Protein AF-A0A2T6E1W6-F1 (afdb_monomer_lite)

Secondary structure (DSSP, 8-state):
----------------------------------HHHHHHHHHHHHHTT--SSSEEEEEEETTEEEEEEEEEEEEEETTEEEEEEGGGEEEEEEGGGEEEEESSS--PPP------

Foldseek 3Di:
DDDDDDDDDDPDDDPDDPPPPPPDPDPPPPPPQPPLQVLLVVVQVVLVVADAPPKKWWFDDPNDIDIATQFDHWHGDSSWIFTAHPPRDTDTHGSVGTPDIHNDDPDDDPPDPPDD

Sequence (116 aa):
MKYAFLSALLLVLPAGLFAQTTSAPAGAVVTIESEAVELARGYAAAFSSLRQPPLTLAFQKAGSVFVLEDVKGLHASGGILVVEVGRGMMYLVSARDVLYITDGKALQPAKEPSAK

Structure (mmCIF, N/CA/C/O backbone):
data_AF-A0A2T6E1W6-F1
#
_entry.id   AF-A0A2T6E1W6-F1
#
loop_
_atom_site.group_PDB
_atom_site.id
_atom_site.type_symbol
_atom_site.label_atom_id
_atom_site.label_alt_id
_atom_site.label_comp_id
_atom_site.label_asym_id
_atom_site.label_entity_id
_atom_site.label_seq_id
_atom_site.pdbx_PDB_ins_code
_atom_site.Cartn_x
_atom_site.Cartn_y
_atom_site.Cartn_z
_atom_site.occupancy
_atom_site.B_iso_or_equiv
_atom_site.auth_seq_id
_atom_site.auth_comp_id
_atom_site.auth_asym_id
_atom_site.auth_atom_id
_atom_site.pdbx_PDB_model_num
ATOM 1 N N . MET A 1 1 ? 61.182 -57.994 -59.897 1.00 39.69 1 MET A N 1
ATOM 2 C CA . MET A 1 1 ? 61.904 -56.831 -60.467 1.00 39.69 1 MET A CA 1
ATOM 3 C C . MET A 1 1 ? 61.402 -55.600 -59.717 1.00 39.69 1 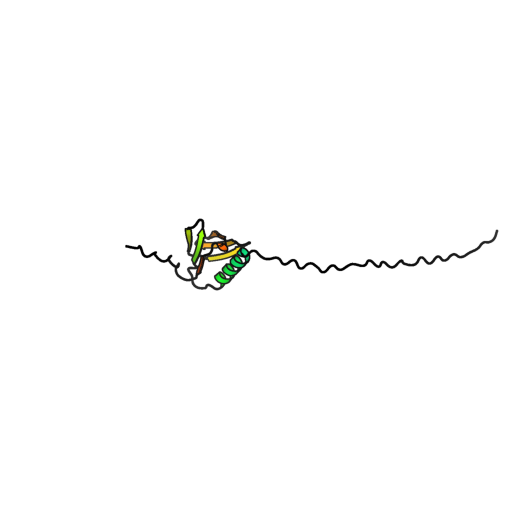MET A C 1
ATOM 5 O O . MET A 1 1 ? 60.207 -55.376 -59.739 1.00 39.69 1 MET A O 1
ATOM 9 N N . LYS A 1 2 ? 62.139 -55.079 -58.730 1.00 45.28 2 LYS A N 1
ATOM 10 C CA . LYS A 1 2 ? 63.249 -54.106 -58.831 1.00 45.28 2 LYS A CA 1
ATOM 11 C C . LYS A 1 2 ? 62.787 -52.676 -59.202 1.00 45.28 2 LYS A C 1
ATOM 13 O O . LYS A 1 2 ? 62.576 -52.395 -60.369 1.00 45.28 2 LYS A O 1
ATOM 18 N N . TYR A 1 3 ? 62.770 -51.842 -58.150 1.00 50.19 3 TYR A N 1
ATOM 19 C CA . TYR A 1 3 ? 62.996 -50.386 -58.048 1.00 50.19 3 TYR A CA 1
ATOM 20 C C . TYR A 1 3 ? 61.970 -49.383 -58.593 1.00 50.19 3 TYR A C 1
ATOM 22 O O . TYR A 1 3 ? 61.722 -49.333 -59.788 1.00 50.19 3 TYR A O 1
ATOM 30 N N . ALA A 1 4 ? 61.537 -48.478 -57.707 1.00 47.94 4 ALA A N 1
ATOM 31 C CA . ALA A 1 4 ? 61.684 -47.014 -57.816 1.00 47.94 4 ALA A CA 1
ATOM 32 C C . ALA A 1 4 ? 61.010 -46.385 -56.572 1.00 47.94 4 ALA A C 1
ATOM 34 O O . ALA A 1 4 ? 59.905 -46.783 -56.231 1.00 47.94 4 ALA A O 1
ATOM 35 N N . PHE A 1 5 ? 61.724 -45.630 -55.721 1.00 42.41 5 PHE A N 1
ATOM 36 C CA . PHE A 1 5 ? 61.833 -44.154 -55.791 1.00 42.41 5 PHE A CA 1
ATOM 37 C C . PHE A 1 5 ? 60.447 -43.485 -55.644 1.00 42.41 5 PHE A C 1
ATOM 39 O O . PHE A 1 5 ? 59.527 -43.839 -56.357 1.00 42.41 5 PHE A O 1
ATOM 46 N N . LEU A 1 6 ? 60.177 -42.489 -54.809 1.00 44.69 6 LEU A N 1
ATOM 47 C CA . LEU A 1 6 ? 60.993 -41.499 -54.124 1.00 44.69 6 LEU A CA 1
ATOM 48 C C . LEU A 1 6 ? 60.019 -40.710 -53.222 1.00 44.69 6 LEU A C 1
ATOM 50 O O . LEU A 1 6 ? 58.844 -40.559 -53.550 1.00 44.69 6 LEU A O 1
ATOM 54 N N . SER A 1 7 ? 60.530 -40.200 -52.112 1.00 50.72 7 SER A N 1
ATOM 55 C CA . SER A 1 7 ? 59.956 -39.196 -51.217 1.00 50.72 7 SER A CA 1
ATOM 56 C C . SER A 1 7 ? 59.035 -38.141 -51.853 1.00 50.72 7 SER A C 1
ATOM 58 O O . SER A 1 7 ? 59.415 -37.487 -52.819 1.00 50.72 7 SER A O 1
ATOM 60 N N . ALA A 1 8 ? 57.921 -37.842 -51.180 1.00 52.19 8 ALA A N 1
ATOM 61 C CA . ALA A 1 8 ? 57.355 -36.492 -51.127 1.00 52.19 8 ALA A CA 1
ATOM 62 C C . ALA A 1 8 ? 56.606 -36.302 -49.797 1.00 52.19 8 ALA A C 1
ATOM 64 O O . ALA A 1 8 ? 55.408 -36.538 -49.673 1.00 52.19 8 ALA A O 1
ATOM 65 N N . LEU A 1 9 ? 57.370 -35.904 -48.780 1.00 55.72 9 LEU A N 1
ATOM 66 C CA . LEU A 1 9 ? 56.878 -35.306 -47.545 1.00 55.72 9 LEU A CA 1
ATOM 67 C C . LEU A 1 9 ? 56.208 -33.971 -47.904 1.00 55.72 9 LEU A C 1
ATOM 69 O O . LEU A 1 9 ? 56.905 -33.007 -48.214 1.00 55.72 9 LEU A O 1
ATOM 73 N N . LEU A 1 10 ? 54.877 -33.910 -47.879 1.00 45.56 10 LEU A N 1
ATOM 74 C CA . LEU A 1 10 ? 54.138 -32.656 -48.026 1.00 45.56 10 LEU A CA 1
ATOM 75 C C . LEU A 1 10 ? 53.594 -32.246 -46.654 1.00 45.56 10 LEU A C 1
ATOM 77 O O . LEU A 1 10 ? 52.564 -32.725 -46.185 1.00 45.56 10 LEU A O 1
ATOM 81 N N . LEU A 1 11 ? 54.368 -31.382 -45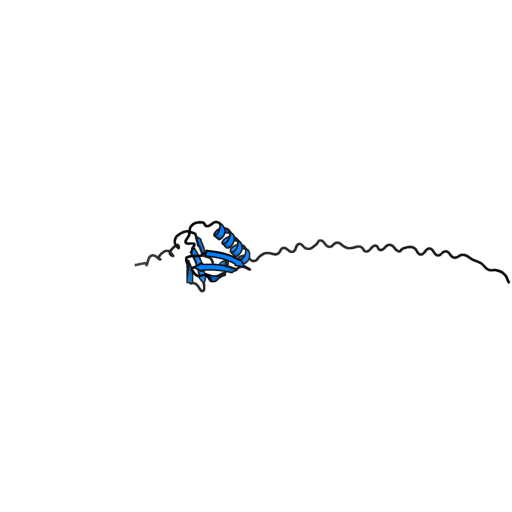.999 1.00 50.19 11 LEU A N 1
ATOM 82 C CA . LEU A 1 11 ? 53.992 -30.603 -44.824 1.00 50.19 11 LEU A CA 1
ATOM 83 C C . LEU A 1 11 ? 52.803 -29.704 -45.192 1.00 50.19 11 LEU A C 1
ATOM 85 O O . LEU A 1 11 ? 52.974 -28.658 -45.816 1.00 50.19 11 LEU A O 1
ATOM 89 N N . VAL A 1 12 ? 51.592 -30.113 -44.821 1.00 56.28 12 VAL A N 1
ATOM 90 C CA . VAL A 1 12 ? 50.418 -29.238 -44.872 1.00 56.28 12 VAL A CA 1
ATOM 91 C C . VAL A 1 12 ? 50.450 -28.366 -43.619 1.00 56.28 12 VAL A C 1
ATOM 93 O O . VAL A 1 12 ? 50.269 -28.852 -42.503 1.00 56.28 12 VAL A O 1
ATOM 96 N N . LEU A 1 13 ? 50.751 -27.079 -43.810 1.00 56.34 13 LEU A N 1
ATOM 97 C CA . LEU A 1 13 ? 50.713 -26.060 -42.765 1.00 56.34 13 LEU A CA 1
ATOM 98 C C . LEU A 1 13 ? 49.309 -25.984 -42.130 1.00 56.34 13 LEU A C 1
ATOM 100 O O . LEU A 1 13 ? 48.321 -25.960 -42.869 1.00 56.34 13 LEU A O 1
ATOM 104 N N . PRO A 1 14 ? 49.186 -25.839 -40.797 1.00 53.16 14 PRO A N 1
ATOM 105 C CA . PRO A 1 14 ? 47.940 -25.399 -40.193 1.00 53.16 14 PRO A CA 1
ATOM 106 C C . PRO A 1 14 ? 47.760 -23.916 -40.532 1.00 53.16 14 PRO A C 1
ATOM 108 O O . PRO A 1 14 ? 48.449 -23.052 -39.989 1.00 53.16 14 PRO A O 1
ATOM 111 N N . ALA A 1 15 ? 46.857 -23.611 -41.463 1.00 57.75 15 ALA A N 1
ATOM 112 C CA . ALA A 1 15 ? 46.394 -22.247 -41.669 1.00 57.75 15 ALA A CA 1
ATOM 113 C C . ALA A 1 15 ? 45.737 -21.777 -40.364 1.00 57.75 15 ALA A C 1
ATOM 115 O O . ALA A 1 15 ? 44.654 -22.234 -39.997 1.00 57.75 15 ALA A O 1
ATOM 116 N N . GLY A 1 16 ? 46.446 -20.923 -39.627 1.00 54.41 16 GLY A N 1
ATOM 117 C CA . GLY A 1 16 ? 45.960 -20.325 -38.395 1.00 54.41 16 GLY A CA 1
ATOM 118 C C . GLY A 1 16 ? 44.655 -19.580 -38.650 1.00 54.41 16 GLY A C 1
ATOM 119 O O . GLY A 1 16 ? 44.618 -18.610 -39.406 1.00 54.41 16 GLY A O 1
ATOM 120 N N . LEU A 1 17 ? 43.589 -20.049 -38.002 1.00 57.38 17 LEU A N 1
ATOM 121 C CA . LEU A 1 17 ? 42.357 -19.303 -37.800 1.00 57.38 17 LEU A CA 1
ATOM 122 C C . LEU A 1 17 ? 42.693 -18.001 -37.060 1.00 57.38 17 LEU A C 1
ATOM 124 O O . LEU A 1 17 ? 42.827 -17.992 -35.839 1.00 57.38 17 LEU A O 1
ATOM 128 N N . PHE A 1 18 ? 42.765 -16.889 -37.780 1.00 57.91 18 PHE A N 1
ATOM 129 C CA . PHE A 1 18 ? 42.549 -15.574 -37.187 1.00 57.91 18 PHE A CA 1
ATOM 130 C C . PHE A 1 18 ? 41.100 -15.173 -37.444 1.00 57.91 18 PHE A C 1
ATOM 13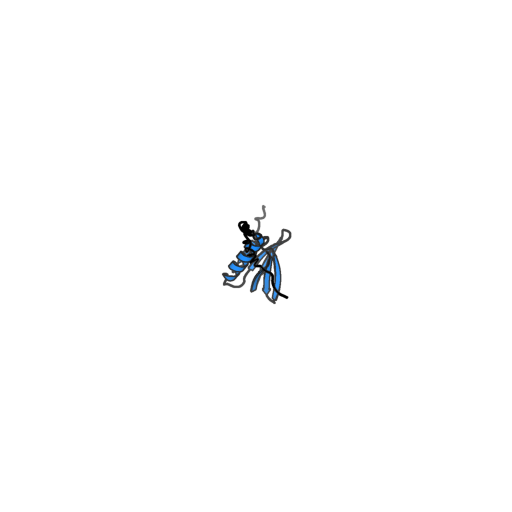2 O O . PHE A 1 18 ? 40.800 -14.328 -38.284 1.00 57.91 18 PHE A O 1
ATOM 139 N N . ALA A 1 19 ? 40.181 -15.817 -36.722 1.00 51.94 19 ALA A N 1
ATOM 140 C CA . ALA A 1 19 ? 38.848 -15.268 -36.539 1.00 51.94 19 ALA A CA 1
ATOM 141 C C . ALA A 1 19 ? 39.003 -14.012 -35.672 1.00 51.94 19 ALA A C 1
ATOM 143 O O . ALA A 1 19 ? 39.154 -14.094 -34.455 1.00 51.94 19 ALA A O 1
ATOM 144 N N . GLN A 1 20 ? 39.052 -12.844 -36.313 1.00 55.91 20 GLN A N 1
ATOM 145 C CA . GLN A 1 20 ? 38.962 -11.563 -35.626 1.00 55.91 20 GLN A CA 1
ATOM 146 C C . GLN A 1 20 ? 37.543 -11.430 -35.076 1.00 55.91 20 GLN A C 1
ATOM 148 O O . GLN A 1 20 ? 36.636 -10.946 -35.748 1.00 55.91 20 GLN A O 1
ATOM 153 N N . THR A 1 21 ? 37.333 -11.905 -33.853 1.00 58.12 21 THR A N 1
ATOM 154 C CA . THR A 1 21 ? 36.125 -11.615 -33.091 1.00 58.12 21 THR A CA 1
ATOM 155 C C . THR A 1 21 ? 36.168 -10.129 -32.755 1.00 58.12 21 THR A C 1
ATOM 157 O O . THR A 1 21 ? 36.788 -9.710 -31.779 1.00 58.12 21 THR A O 1
ATOM 160 N N . THR A 1 22 ? 35.563 -9.297 -33.602 1.00 54.56 22 THR A N 1
ATOM 161 C CA . THR A 1 22 ? 35.261 -7.911 -33.252 1.00 54.56 22 THR A CA 1
ATOM 162 C C . THR A 1 22 ? 34.325 -7.951 -32.049 1.00 54.56 22 THR A C 1
ATOM 164 O O . THR A 1 22 ? 33.124 -8.172 -32.185 1.00 54.56 22 THR A O 1
ATOM 167 N N . SER A 1 23 ? 34.888 -7.787 -30.852 1.00 59.22 23 SER A N 1
ATOM 168 C CA . SER A 1 23 ? 34.131 -7.532 -29.632 1.00 59.22 23 SER A CA 1
ATOM 169 C C . SER A 1 23 ? 33.493 -6.154 -29.772 1.00 59.22 23 SER A C 1
ATOM 171 O O . SER A 1 23 ? 34.080 -5.147 -29.379 1.00 59.22 23 SER A O 1
ATOM 173 N N . ALA A 1 24 ? 32.305 -6.096 -30.374 1.00 65.44 24 ALA A N 1
ATOM 174 C CA . ALA A 1 24 ? 31.456 -4.924 -30.253 1.00 65.44 24 ALA A CA 1
ATOM 175 C C . ALA A 1 24 ? 31.217 -4.681 -28.750 1.00 65.44 24 ALA A C 1
ATOM 177 O O . ALA A 1 24 ? 30.953 -5.646 -28.025 1.00 65.44 24 ALA A O 1
ATOM 178 N N . PRO A 1 25 ? 31.346 -3.441 -28.247 1.00 61.97 25 PRO A N 1
ATOM 179 C CA . PRO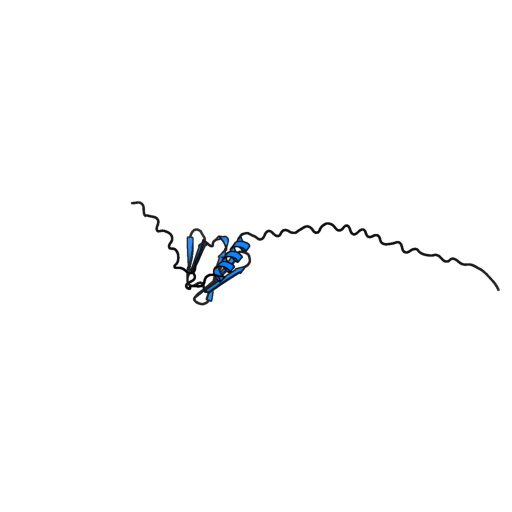 A 1 25 ? 31.006 -3.156 -26.862 1.00 61.97 25 PRO A CA 1
ATOM 180 C C . PRO A 1 25 ? 29.557 -3.592 -26.642 1.00 61.97 25 PRO A C 1
ATOM 182 O O . PRO A 1 25 ? 28.673 -3.205 -27.408 1.00 61.97 25 PRO A O 1
ATOM 185 N N . ALA A 1 26 ? 29.326 -4.444 -25.640 1.00 64.19 26 ALA A N 1
ATOM 186 C CA . ALA A 1 26 ? 27.982 -4.848 -25.261 1.00 64.19 26 ALA A CA 1
ATOM 187 C C . ALA A 1 26 ? 27.179 -3.571 -24.993 1.00 64.19 26 ALA A C 1
ATOM 189 O O . ALA A 1 26 ? 27.503 -2.817 -24.074 1.00 64.19 26 ALA A O 1
ATOM 190 N N . GLY A 1 27 ? 26.196 -3.282 -25.848 1.00 52.97 27 GLY A N 1
ATOM 191 C CA . GLY A 1 27 ? 25.332 -2.125 -25.672 1.00 52.97 27 GLY A CA 1
ATOM 192 C C . GLY A 1 27 ? 24.720 -2.191 -24.279 1.00 52.97 27 GLY A C 1
ATOM 193 O O . GLY A 1 27 ? 24.080 -3.183 -23.933 1.00 52.97 27 GLY A O 1
ATOM 194 N N . ALA A 1 28 ? 24.961 -1.170 -23.459 1.00 62.78 28 ALA A N 1
ATOM 195 C CA . ALA A 1 28 ? 24.334 -1.074 -22.153 1.00 62.78 28 ALA A CA 1
ATOM 196 C C . ALA A 1 28 ? 22.827 -0.893 -22.370 1.00 62.78 28 ALA A C 1
ATOM 198 O O . ALA A 1 28 ? 22.373 0.168 -22.796 1.00 62.78 28 ALA A O 1
ATOM 199 N N . VAL A 1 29 ? 22.049 -1.946 -22.120 1.00 59.78 29 VAL A N 1
ATOM 200 C CA . VAL A 1 29 ? 20.589 -1.860 -22.096 1.00 59.78 29 VAL A CA 1
ATOM 201 C C . VAL A 1 29 ? 20.213 -1.152 -20.801 1.00 59.78 29 VAL A C 1
ATOM 203 O O . VAL A 1 29 ? 20.171 -1.756 -19.732 1.00 59.78 29 VAL A O 1
ATOM 206 N N . VAL A 1 30 ? 19.994 0.157 -20.891 1.00 60.16 30 VAL A N 1
ATOM 207 C CA . VAL A 1 30 ? 19.437 0.944 -19.791 1.00 60.16 30 VAL A CA 1
ATOM 208 C C . VAL A 1 30 ? 17.930 0.703 -19.789 1.00 60.16 30 VAL A C 1
ATOM 210 O O . VAL A 1 30 ? 17.185 1.338 -20.532 1.00 60.16 30 VAL A O 1
ATOM 213 N N . THR A 1 31 ? 17.477 -0.258 -18.985 1.00 62.34 31 THR A N 1
ATOM 214 C CA . THR A 1 31 ? 16.048 -0.452 -18.727 1.00 62.34 31 THR A CA 1
ATOM 215 C C . THR A 1 31 ? 15.579 0.679 -17.823 1.00 62.34 31 THR A C 1
ATOM 217 O O . THR A 1 31 ? 15.828 0.662 -16.621 1.00 62.34 31 THR A O 1
ATOM 220 N N . ILE A 1 32 ? 14.923 1.680 -18.405 1.00 60.75 32 ILE A N 1
ATOM 221 C CA . ILE A 1 32 ? 14.212 2.701 -17.637 1.00 60.75 32 ILE A CA 1
ATOM 222 C C . ILE A 1 32 ? 12.961 2.012 -17.088 1.00 60.75 32 ILE A C 1
ATOM 224 O O . ILE A 1 32 ? 12.036 1.707 -17.846 1.00 60.75 32 ILE A O 1
ATOM 228 N N . GLU A 1 33 ? 12.959 1.681 -15.795 1.00 66.44 33 GLU A N 1
ATOM 229 C CA . GLU A 1 33 ? 11.748 1.183 -15.146 1.00 66.44 33 GLU A CA 1
ATOM 230 C C . GLU A 1 33 ? 10.658 2.260 -15.235 1.00 66.44 33 GLU A C 1
ATOM 232 O O . GLU A 1 33 ? 10.922 3.461 -15.173 1.00 66.44 33 GLU A O 1
ATOM 237 N N . SER A 1 34 ? 9.411 1.839 -15.443 1.00 80.44 34 SER A N 1
ATOM 238 C CA . SER A 1 34 ? 8.298 2.785 -15.469 1.00 80.44 34 SER A CA 1
ATOM 239 C C . SER A 1 34 ? 8.170 3.455 -14.101 1.00 80.44 34 SER A C 1
ATOM 241 O O . SER A 1 34 ? 8.159 2.767 -13.086 1.00 80.44 34 SER A O 1
ATOM 243 N N . GLU A 1 35 ? 7.985 4.774 -14.076 1.00 87.12 35 GLU A N 1
ATOM 244 C CA . GLU A 1 35 ? 7.706 5.573 -12.870 1.00 87.12 35 GLU A CA 1
ATOM 245 C C . GLU A 1 35 ? 6.671 4.913 -11.938 1.00 87.12 35 GLU A C 1
ATOM 247 O O . GLU A 1 35 ? 6.827 4.899 -10.721 1.00 87.12 35 GLU A O 1
ATOM 252 N N . ALA A 1 36 ? 5.625 4.297 -12.500 1.00 88.12 36 ALA A N 1
ATOM 253 C CA . ALA A 1 36 ? 4.613 3.596 -11.714 1.00 88.12 36 ALA A CA 1
ATOM 254 C C . ALA A 1 36 ? 5.194 2.412 -10.919 1.00 88.12 36 ALA A C 1
ATOM 256 O O . ALA A 1 36 ? 4.756 2.145 -9.802 1.00 88.12 36 ALA A O 1
ATOM 257 N N . VAL A 1 37 ? 6.177 1.697 -11.475 1.00 91.00 37 VAL A N 1
ATOM 258 C CA . VAL A 1 37 ? 6.871 0.577 -10.817 1.00 91.00 37 VAL A CA 1
ATOM 259 C C . VAL A 1 37 ? 7.708 1.082 -9.647 1.00 91.00 37 VAL A C 1
ATOM 261 O O . VAL A 1 37 ? 7.648 0.491 -8.567 1.00 91.00 37 VAL A O 1
ATOM 264 N N . GLU A 1 38 ? 8.436 2.183 -9.834 1.00 92.38 38 GLU A N 1
ATOM 265 C CA . GLU A 1 38 ? 9.212 2.814 -8.762 1.00 92.38 38 GLU A CA 1
ATOM 266 C C . GLU A 1 38 ? 8.301 3.316 -7.638 1.00 92.38 38 GLU A C 1
ATOM 268 O O . GLU A 1 38 ? 8.547 3.004 -6.472 1.00 92.38 38 GLU A O 1
ATOM 273 N N . LEU A 1 39 ? 7.196 3.991 -7.979 1.00 92.44 39 LEU A N 1
ATOM 274 C CA . LEU A 1 39 ? 6.182 4.418 -7.012 1.00 92.44 39 LEU A CA 1
ATOM 275 C C . LEU A 1 39 ? 5.607 3.228 -6.244 1.00 92.44 39 LEU A C 1
ATOM 277 O O . LEU A 1 39 ? 5.567 3.252 -5.016 1.00 92.44 39 LEU A O 1
ATOM 281 N N . ALA A 1 40 ? 5.209 2.158 -6.938 1.00 94.19 40 ALA A N 1
ATOM 282 C CA . ALA A 1 40 ? 4.658 0.966 -6.299 1.00 94.19 40 ALA A CA 1
ATOM 283 C C . ALA A 1 40 ? 5.646 0.371 -5.283 1.00 94.19 40 ALA A C 1
ATOM 285 O O . ALA A 1 40 ? 5.274 0.076 -4.146 1.00 94.19 40 ALA A O 1
ATOM 286 N N . ARG A 1 41 ? 6.923 0.235 -5.667 1.00 93.81 41 ARG A N 1
ATOM 287 C CA . ARG A 1 41 ? 7.980 -0.248 -4.767 1.00 93.81 41 ARG A CA 1
ATOM 288 C C . ARG A 1 41 ? 8.190 0.695 -3.583 1.00 93.81 41 ARG A C 1
ATOM 290 O O . ARG A 1 41 ? 8.282 0.217 -2.455 1.00 93.81 41 ARG A O 1
ATOM 297 N N . GLY A 1 42 ? 8.222 2.005 -3.822 1.00 92.88 42 GLY A N 1
ATOM 298 C CA . GLY A 1 42 ? 8.363 3.025 -2.783 1.00 92.88 42 GLY A CA 1
ATOM 299 C C . GLY A 1 42 ? 7.229 2.972 -1.761 1.00 92.88 42 GLY A C 1
ATOM 300 O O . GLY A 1 42 ? 7.486 2.942 -0.559 1.00 92.88 42 GLY A O 1
ATOM 301 N N . TYR A 1 43 ? 5.983 2.860 -2.221 1.00 94.19 43 TYR A N 1
ATOM 302 C CA . TYR A 1 43 ? 4.820 2.719 -1.347 1.00 94.19 43 TYR A CA 1
ATOM 303 C C . TYR A 1 43 ? 4.836 1.416 -0.544 1.00 94.19 43 TYR A C 1
ATOM 305 O O . TYR A 1 43 ? 4.540 1.447 0.647 1.00 94.19 43 TYR A O 1
ATOM 313 N N . ALA A 1 44 ? 5.229 0.287 -1.141 1.00 94.12 44 ALA A N 1
ATOM 314 C CA . ALA A 1 44 ? 5.371 -0.976 -0.409 1.00 94.12 44 ALA A CA 1
ATOM 315 C C . ALA A 1 44 ? 6.482 -0.924 0.654 1.00 94.12 44 ALA A C 1
ATOM 317 O O . ALA A 1 44 ? 6.302 -1.404 1.779 1.00 94.12 44 ALA A O 1
ATOM 318 N N . ALA A 1 45 ? 7.610 -0.288 0.335 1.00 93.50 45 ALA A N 1
ATOM 319 C CA . ALA A 1 45 ? 8.688 -0.065 1.291 1.00 93.50 45 ALA A CA 1
ATOM 320 C C . ALA A 1 45 ? 8.249 0.857 2.442 1.00 93.50 45 ALA A C 1
ATOM 322 O O . ALA A 1 45 ? 8.498 0.545 3.605 1.00 93.50 45 ALA A O 1
ATOM 323 N N . ALA A 1 46 ? 7.547 1.953 2.134 1.00 91.69 46 ALA A N 1
ATOM 324 C CA . ALA A 1 46 ? 7.003 2.870 3.133 1.00 91.69 46 ALA A CA 1
ATOM 325 C C . ALA A 1 46 ? 5.939 2.195 4.011 1.00 91.69 46 ALA A C 1
ATOM 327 O O . ALA A 1 46 ? 5.950 2.355 5.223 1.00 91.69 46 ALA A O 1
ATOM 328 N N . PHE A 1 47 ? 5.064 1.370 3.436 1.00 92.00 47 PHE A N 1
ATOM 329 C CA . PHE A 1 47 ? 4.074 0.615 4.203 1.00 92.00 47 PHE A CA 1
ATOM 330 C C . PHE A 1 47 ? 4.730 -0.298 5.249 1.00 92.00 47 PHE A C 1
ATOM 332 O O . PHE A 1 47 ? 4.246 -0.403 6.370 1.00 92.00 47 PHE A O 1
ATOM 339 N N . SER A 1 48 ? 5.878 -0.894 4.915 1.00 90.19 48 SER A N 1
ATOM 340 C CA . SER A 1 48 ? 6.635 -1.761 5.828 1.00 90.19 48 SER A CA 1
ATOM 341 C C . SER A 1 48 ? 7.250 -1.012 7.022 1.00 90.19 48 SER A C 1
ATOM 343 O O . SER A 1 48 ? 7.630 -1.644 8.010 1.00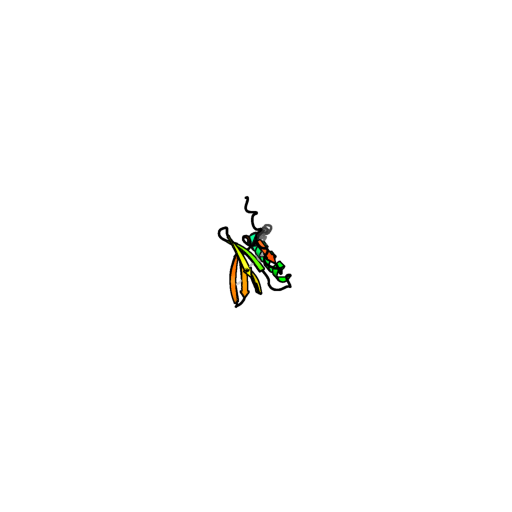 90.19 48 SER A O 1
ATOM 345 N N . SER A 1 49 ? 7.387 0.318 6.946 1.00 90.19 49 SER A N 1
ATOM 346 C CA . SER A 1 49 ? 7.909 1.139 8.045 1.00 90.19 49 SER A CA 1
ATOM 347 C C . SER A 1 49 ? 6.818 1.669 8.980 1.00 90.19 49 SER A C 1
ATOM 349 O O . SER A 1 49 ? 7.132 2.034 10.117 1.00 90.19 49 SER A O 1
ATOM 351 N N . LEU A 1 50 ? 5.552 1.653 8.551 1.00 88.44 50 LEU A N 1
ATOM 352 C CA . LEU A 1 50 ? 4.399 2.025 9.369 1.00 88.44 50 LEU A CA 1
ATOM 353 C C . LEU A 1 50 ? 4.141 0.964 10.442 1.00 88.44 50 LEU A C 1
ATOM 355 O O . LEU A 1 50 ? 4.158 -0.236 10.170 1.00 88.44 50 LEU A O 1
ATOM 359 N N . ARG A 1 51 ? 3.919 1.398 11.688 1.00 82.19 51 ARG A N 1
ATOM 360 C CA . ARG A 1 51 ? 3.845 0.475 12.838 1.00 82.19 51 ARG A CA 1
ATOM 361 C C . ARG A 1 51 ? 2.549 0.538 13.628 1.00 82.19 51 ARG A C 1
ATOM 363 O O . ARG A 1 51 ? 2.309 -0.361 14.432 1.00 82.19 51 ARG A O 1
ATOM 370 N N . GLN A 1 52 ? 1.733 1.571 13.436 1.00 83.38 52 GLN A N 1
ATOM 371 C CA . GLN A 1 52 ? 0.532 1.778 14.240 1.00 83.38 52 GLN A CA 1
ATOM 372 C C . GLN A 1 52 ? -0.734 1.455 13.430 1.00 83.38 52 GLN A C 1
ATOM 374 O O . GLN A 1 52 ? -1.073 2.152 12.484 1.00 83.38 52 GLN A O 1
ATOM 379 N N . PRO A 1 53 ? -1.466 0.382 13.753 1.00 80.44 53 PRO A N 1
ATOM 380 C CA . PRO A 1 53 ? -2.790 0.188 13.179 1.00 80.44 53 PRO A CA 1
ATOM 381 C C . PRO A 1 53 ? -3.797 1.199 13.774 1.00 80.44 53 PRO A C 1
ATOM 383 O O . PRO A 1 53 ? -3.655 1.580 14.939 1.00 80.44 53 PRO A O 1
ATOM 386 N N . PRO A 1 54 ? -4.864 1.570 13.039 1.00 82.06 54 PRO A N 1
ATOM 387 C CA . PRO A 1 54 ? -5.219 1.092 11.702 1.00 82.06 54 PRO A CA 1
ATOM 388 C C . PRO A 1 54 ? -4.448 1.816 10.590 1.00 82.06 54 PRO A C 1
ATOM 390 O O . PRO A 1 54 ? -4.372 3.041 10.565 1.00 82.06 54 PRO A O 1
ATOM 393 N N . LEU A 1 55 ? -3.935 1.046 9.628 1.00 89.94 55 LEU A N 1
ATOM 394 C CA . LEU A 1 55 ? -3.298 1.608 8.440 1.00 89.94 55 LEU A CA 1
ATOM 395 C C . LEU A 1 55 ? -4.368 2.027 7.434 1.00 89.94 55 LEU A C 1
ATOM 397 O O . LEU A 1 55 ? -5.341 1.303 7.199 1.00 89.94 55 LEU A O 1
ATOM 401 N N . THR A 1 56 ? -4.160 3.194 6.840 1.00 91.81 56 THR A N 1
ATOM 402 C CA . THR A 1 56 ? -5.085 3.815 5.898 1.00 91.81 56 THR A CA 1
ATOM 403 C C . THR A 1 56 ? -4.370 4.111 4.587 1.00 91.81 56 THR A C 1
ATOM 405 O O . THR A 1 56 ? -3.252 4.632 4.586 1.00 91.81 56 THR A O 1
ATOM 408 N N . LEU A 1 57 ? -5.030 3.818 3.467 1.00 92.81 57 LEU A N 1
ATOM 409 C CA . LEU A 1 57 ? -4.565 4.164 2.126 1.00 92.81 57 LEU A CA 1
ATOM 410 C C . LEU A 1 57 ? -5.641 4.966 1.403 1.00 92.81 57 LEU A C 1
ATOM 412 O O . LEU A 1 57 ? -6.774 4.510 1.276 1.00 92.81 57 LEU A O 1
ATOM 416 N N . ALA A 1 58 ? -5.279 6.139 0.890 1.00 92.81 58 ALA A N 1
ATOM 417 C CA . ALA A 1 58 ? -6.159 6.938 0.049 1.00 92.81 58 ALA A CA 1
ATOM 418 C C . ALA A 1 58 ? -5.662 6.951 -1.395 1.00 92.81 58 ALA A C 1
ATOM 420 O O . ALA A 1 58 ? -4.466 7.109 -1.650 1.00 92.81 58 ALA A O 1
ATOM 421 N N . PHE A 1 59 ? -6.586 6.815 -2.339 1.00 93.94 59 PHE A N 1
ATOM 422 C CA . PHE A 1 59 ? -6.288 6.831 -3.766 1.00 93.94 59 PHE A CA 1
ATOM 423 C C . PHE A 1 59 ? -7.391 7.527 -4.560 1.00 93.94 59 PHE A C 1
ATOM 425 O O . PHE A 1 59 ? -8.545 7.581 -4.134 1.00 93.94 59 PHE A O 1
ATOM 432 N N . GLN A 1 60 ? -7.048 8.058 -5.727 1.00 93.75 60 GLN A N 1
ATOM 433 C CA . GLN A 1 60 ? -7.996 8.681 -6.636 1.00 93.75 60 GLN A CA 1
ATOM 434 C C . GLN A 1 60 ? -8.395 7.706 -7.743 1.00 93.75 60 GLN A C 1
ATOM 436 O O . GLN A 1 60 ? -7.561 7.082 -8.379 1.00 93.75 60 GLN A O 1
ATOM 441 N N . LYS A 1 61 ? -9.687 7.580 -8.025 1.00 90.25 61 LYS A N 1
ATOM 442 C CA . LYS A 1 61 ? -10.166 6.806 -9.173 1.00 90.25 61 LYS A CA 1
ATOM 443 C C . LYS A 1 61 ? -11.340 7.526 -9.807 1.00 90.25 61 LYS A C 1
ATOM 445 O O . LYS A 1 61 ? -12.270 7.926 -9.114 1.00 90.25 61 LYS A O 1
ATOM 450 N N . ALA A 1 62 ? -11.294 7.712 -11.125 1.00 88.81 62 ALA A N 1
ATOM 451 C CA . ALA A 1 62 ? -12.339 8.420 -11.872 1.00 88.81 62 ALA A CA 1
ATOM 452 C C . ALA A 1 62 ? -12.710 9.791 -11.254 1.00 88.81 62 ALA A C 1
ATOM 454 O O . ALA A 1 62 ? -13.881 10.139 -11.136 1.00 88.81 62 ALA A O 1
ATOM 455 N N . GLY A 1 63 ? -11.703 10.546 -10.796 1.00 86.44 63 GLY A N 1
ATOM 456 C CA . GLY A 1 63 ? -11.881 11.873 -10.192 1.00 86.44 63 GLY A CA 1
ATOM 457 C C . GLY A 1 63 ? -12.388 11.880 -8.745 1.00 86.44 63 GLY A C 1
ATOM 458 O O . GLY A 1 63 ? -12.427 12.942 -8.135 1.00 86.44 63 GLY A O 1
ATOM 459 N N . SER A 1 64 ? -12.721 10.724 -8.166 1.00 88.00 64 SER A N 1
ATOM 460 C CA . SER A 1 64 ? -13.167 10.602 -6.772 1.00 88.00 64 SER A CA 1
ATOM 461 C C . SER A 1 64 ? -12.062 10.042 -5.879 1.00 88.00 64 SER A C 1
ATOM 463 O O . SER A 1 64 ? -11.289 9.188 -6.314 1.00 88.00 64 SER A O 1
ATOM 465 N N . VAL A 1 65 ? -11.993 10.506 -4.630 1.00 91.88 65 VAL A N 1
ATOM 466 C CA . VAL A 1 65 ? -11.059 9.979 -3.624 1.00 91.88 65 VAL A CA 1
ATOM 467 C C . VAL A 1 65 ? -11.714 8.823 -2.879 1.00 91.88 65 VAL A C 1
ATOM 469 O O . VAL A 1 65 ? -12.804 8.963 -2.328 1.00 91.88 65 VAL A O 1
ATOM 472 N N . PHE A 1 66 ? -11.025 7.691 -2.845 1.00 91.50 66 PHE A N 1
ATOM 473 C CA . PHE A 1 66 ? -11.398 6.498 -2.104 1.00 91.50 66 PHE A CA 1
ATOM 474 C C . PHE A 1 66 ? -10.410 6.285 -0.965 1.00 91.50 66 PHE A C 1
ATOM 476 O O . PHE A 1 66 ? -9.208 6.490 -1.130 1.00 91.50 66 PHE A O 1
ATOM 483 N N . VAL A 1 67 ? -10.924 5.854 0.183 1.00 92.06 67 VAL A N 1
ATOM 484 C CA . VAL A 1 67 ? -10.123 5.563 1.372 1.00 92.06 67 VAL A CA 1
ATOM 485 C C . VAL A 1 67 ? -10.342 4.106 1.748 1.00 92.06 67 VAL A C 1
ATOM 487 O O . VAL A 1 67 ? -11.475 3.671 1.950 1.00 92.06 67 VAL A O 1
ATOM 490 N N . LEU A 1 68 ? -9.250 3.352 1.805 1.00 91.81 68 LEU A N 1
ATOM 491 C CA . LEU A 1 68 ? -9.201 2.006 2.347 1.00 91.81 68 LEU A CA 1
ATOM 492 C C . LEU A 1 68 ? -8.734 2.095 3.792 1.00 91.81 68 LEU A C 1
ATOM 494 O O . LEU A 1 68 ? -7.612 2.524 4.067 1.00 91.81 68 LEU A O 1
ATOM 498 N N . GLU A 1 69 ? -9.610 1.689 4.698 1.00 90.56 69 GLU A N 1
ATOM 499 C CA . GLU A 1 69 ? -9.308 1.542 6.115 1.00 90.56 69 GLU A CA 1
ATOM 500 C C . GLU A 1 69 ? -8.932 0.091 6.426 1.00 90.56 69 GLU A C 1
ATOM 502 O O . GLU A 1 69 ? -9.285 -0.834 5.690 1.00 90.56 69 GLU A O 1
ATOM 507 N N . ASP A 1 70 ? -8.240 -0.106 7.547 1.00 90.44 70 ASP A N 1
ATOM 508 C CA . ASP A 1 70 ? -7.815 -1.423 8.027 1.00 90.44 70 ASP A CA 1
ATOM 509 C C . ASP A 1 70 ? -6.960 -2.197 7.009 1.00 90.44 70 ASP A C 1
ATOM 511 O O . ASP A 1 70 ? -7.139 -3.400 6.791 1.00 90.44 70 ASP A O 1
ATOM 515 N N . VAL A 1 71 ? -6.016 -1.495 6.374 1.00 92.44 71 VAL A N 1
ATOM 516 C CA . VAL A 1 71 ? -5.045 -2.112 5.469 1.00 92.44 71 VAL A CA 1
ATOM 517 C C . VAL A 1 71 ? -4.124 -3.030 6.277 1.00 92.44 71 VAL A C 1
ATOM 519 O O . VAL A 1 71 ? -3.477 -2.608 7.235 1.00 92.44 71 VAL A O 1
ATOM 522 N N . LYS A 1 72 ? -4.076 -4.308 5.903 1.00 91.69 72 LYS A N 1
ATOM 523 C CA . LYS A 1 72 ? -3.273 -5.351 6.557 1.00 91.69 72 LYS A CA 1
ATOM 524 C C . LYS A 1 72 ? -1.987 -5.654 5.804 1.00 91.69 72 LYS A C 1
ATOM 526 O O . LYS A 1 72 ? -0.978 -5.964 6.430 1.00 91.69 72 LYS A O 1
ATOM 531 N N . GLY A 1 73 ? -2.028 -5.551 4.480 1.00 92.00 73 GLY A N 1
ATOM 532 C CA . GLY A 1 73 ? -0.914 -5.889 3.607 1.00 92.00 73 GLY A CA 1
ATOM 533 C C . GLY A 1 73 ? -0.885 -5.006 2.370 1.00 92.00 73 GLY A C 1
ATOM 534 O O . GLY A 1 73 ? -1.923 -4.556 1.884 1.00 92.00 73 GLY A O 1
ATOM 535 N N . LEU A 1 74 ? 0.317 -4.753 1.862 1.00 94.25 74 LEU A N 1
ATOM 536 C CA . LEU A 1 74 ? 0.522 -3.974 0.650 1.00 94.25 74 LEU A CA 1
ATOM 537 C C . LEU A 1 74 ? 1.731 -4.511 -0.114 1.00 94.25 74 LEU A C 1
ATOM 539 O O . LEU A 1 74 ? 2.849 -4.523 0.400 1.00 94.25 74 LEU A O 1
ATOM 543 N N . HIS A 1 75 ? 1.502 -4.946 -1.350 1.00 94.56 75 HIS A N 1
ATOM 544 C CA . HIS A 1 75 ? 2.528 -5.536 -2.207 1.00 94.56 75 HIS A CA 1
ATOM 545 C C . HIS A 1 75 ? 2.590 -4.829 -3.559 1.00 94.56 75 HIS A C 1
ATOM 547 O O . HIS A 1 75 ? 1.563 -4.532 -4.162 1.00 94.56 75 HIS A O 1
ATOM 553 N N . ALA A 1 76 ? 3.800 -4.592 -4.060 1.00 94.62 76 ALA A N 1
ATOM 554 C CA . ALA A 1 76 ? 4.017 -3.991 -5.371 1.00 94.62 76 ALA A CA 1
ATOM 555 C C . ALA A 1 76 ? 4.107 -5.061 -6.468 1.00 94.62 76 ALA A C 1
ATOM 557 O O . ALA A 1 76 ? 4.862 -6.024 -6.338 1.00 94.62 76 ALA A O 1
ATOM 558 N N . SER A 1 77 ? 3.392 -4.862 -7.577 1.00 93.25 77 SER A N 1
ATOM 559 C CA . SER A 1 77 ? 3.478 -5.700 -8.776 1.00 93.25 77 SER A CA 1
ATOM 560 C C . SER A 1 77 ? 3.281 -4.859 -10.036 1.00 93.25 77 SER A C 1
ATOM 562 O O . SER A 1 77 ? 2.206 -4.312 -10.261 1.00 93.25 77 SER A O 1
ATOM 564 N N . GLY A 1 78 ? 4.327 -4.722 -10.860 1.00 83.69 78 GLY A N 1
ATOM 565 C CA . GLY A 1 78 ? 4.219 -4.142 -12.208 1.00 83.69 78 GLY A CA 1
ATOM 566 C C . GLY A 1 78 ? 3.623 -2.726 -12.293 1.00 83.69 78 GLY A C 1
ATOM 567 O O . GLY A 1 78 ? 2.999 -2.398 -13.295 1.00 83.69 78 GLY A O 1
ATOM 568 N N . GLY A 1 79 ? 3.781 -1.901 -11.251 1.00 90.31 79 GLY A N 1
ATOM 569 C CA . GLY A 1 79 ? 3.219 -0.542 -11.166 1.00 90.31 79 GLY A CA 1
ATOM 570 C C . GLY A 1 79 ? 1.862 -0.436 -10.462 1.00 90.31 79 GLY A C 1
ATOM 571 O O . GLY A 1 79 ? 1.303 0.653 -10.331 1.00 90.31 79 GLY A O 1
ATOM 572 N N . ILE A 1 80 ? 1.345 -1.562 -9.978 1.00 94.00 80 ILE A N 1
ATOM 573 C CA . ILE A 1 80 ? 0.108 -1.677 -9.211 1.00 94.00 80 ILE A CA 1
ATOM 574 C C . ILE A 1 80 ? 0.462 -2.075 -7.775 1.00 94.00 80 ILE A C 1
ATOM 576 O O . ILE A 1 80 ? 1.416 -2.815 -7.526 1.00 94.00 80 ILE A O 1
ATOM 580 N N . LEU A 1 81 ? -0.325 -1.587 -6.827 1.00 95.31 81 LEU A N 1
ATOM 581 C CA . LEU A 1 81 ? -0.354 -2.025 -5.445 1.00 95.31 81 LEU A CA 1
ATOM 582 C C . LEU A 1 81 ? -1.496 -3.020 -5.254 1.00 95.31 81 LEU A C 1
ATOM 584 O O . LEU A 1 81 ? -2.658 -2.723 -5.537 1.00 95.31 81 LEU A O 1
ATOM 588 N N . VAL A 1 82 ? -1.146 -4.201 -4.761 1.00 96.00 82 VAL A N 1
ATOM 589 C CA . VAL A 1 82 ? -2.083 -5.192 -4.241 1.00 96.00 82 VAL A CA 1
ATOM 590 C C . VAL A 1 82 ? -2.270 -4.884 -2.764 1.00 96.00 82 VAL A C 1
ATOM 592 O O . VAL A 1 82 ? -1.350 -5.068 -1.968 1.00 96.00 82 VAL A O 1
ATOM 595 N N . VAL A 1 83 ? -3.440 -4.362 -2.421 1.00 95.31 83 VAL A N 1
ATOM 596 C CA . VAL A 1 83 ? -3.776 -3.909 -1.072 1.00 95.31 83 VAL A CA 1
ATOM 597 C C . VAL A 1 83 ? -4.709 -4.929 -0.439 1.00 95.31 83 VAL A C 1
ATOM 599 O O . VAL A 1 83 ? -5.816 -5.140 -0.929 1.00 95.31 83 VAL A O 1
ATOM 602 N N . GLU A 1 84 ? -4.271 -5.553 0.646 1.00 94.94 84 GLU A N 1
ATOM 603 C CA . GLU A 1 84 ? -5.104 -6.416 1.476 1.00 94.94 84 GLU A CA 1
ATOM 604 C C . GLU A 1 84 ? -5.707 -5.586 2.607 1.00 94.94 84 GLU A C 1
ATOM 606 O O . GLU A 1 84 ? -4.988 -4.936 3.368 1.00 94.94 84 GLU A O 1
ATOM 611 N N . VAL A 1 85 ? -7.028 -5.620 2.731 1.00 92.12 85 VAL A N 1
ATOM 612 C CA . VAL A 1 85 ? -7.773 -4.968 3.813 1.00 92.12 85 VAL A CA 1
ATOM 613 C C . VAL A 1 85 ? -8.542 -6.007 4.626 1.00 92.12 85 VAL A C 1
ATOM 615 O O . VAL A 1 85 ? -8.654 -7.172 4.230 1.00 92.12 85 VAL A O 1
ATOM 618 N N . GLY A 1 86 ? -9.076 -5.598 5.779 1.00 88.88 86 GLY A N 1
ATOM 619 C CA . GLY A 1 86 ? -9.789 -6.468 6.715 1.00 88.88 86 GLY A CA 1
ATOM 620 C C . GLY A 1 86 ? -10.727 -7.499 6.062 1.00 88.88 86 GLY A C 1
ATOM 621 O O . GLY A 1 86 ? -11.424 -7.222 5.084 1.00 88.88 86 GLY A O 1
ATOM 622 N N . ARG A 1 87 ? -10.769 -8.705 6.647 1.00 84.94 87 ARG A N 1
ATOM 623 C CA . ARG A 1 87 ? -11.490 -9.893 6.135 1.00 84.94 87 ARG A CA 1
ATOM 624 C C . ARG A 1 87 ? -10.939 -10.467 4.816 1.00 84.94 87 ARG A C 1
ATOM 626 O O . ARG A 1 87 ? -11.646 -11.221 4.155 1.00 84.94 87 ARG A O 1
ATOM 633 N N . GLY A 1 88 ? -9.694 -10.147 4.453 1.00 86.06 88 GLY A N 1
ATOM 634 C CA . GLY A 1 88 ? -8.996 -10.739 3.305 1.00 86.06 88 GLY A CA 1
ATOM 635 C C . GLY A 1 88 ? -9.452 -10.196 1.949 1.00 86.06 88 GLY A C 1
ATOM 636 O O . GLY A 1 88 ? -9.257 -10.848 0.925 1.00 86.06 88 GLY A O 1
ATOM 637 N N . MET A 1 89 ? -10.092 -9.023 1.921 1.00 92.25 89 MET A N 1
ATOM 638 C CA . MET A 1 89 ? -10.462 -8.381 0.661 1.00 92.25 89 MET A CA 1
ATOM 639 C C . MET A 1 89 ? -9.216 -7.779 0.011 1.00 92.25 89 MET A C 1
ATOM 641 O O . MET A 1 89 ? -8.411 -7.137 0.684 1.00 92.25 89 MET A O 1
ATOM 645 N N . MET A 1 90 ? -9.080 -7.959 -1.302 1.00 94.94 90 MET A N 1
ATOM 646 C CA . MET A 1 90 ? -7.948 -7.445 -2.070 1.00 94.94 90 MET A CA 1
ATOM 647 C C . MET A 1 90 ? -8.391 -6.370 -3.057 1.00 94.94 90 MET A C 1
ATOM 649 O O . MET A 1 90 ? -9.361 -6.546 -3.794 1.00 94.94 90 MET A O 1
ATOM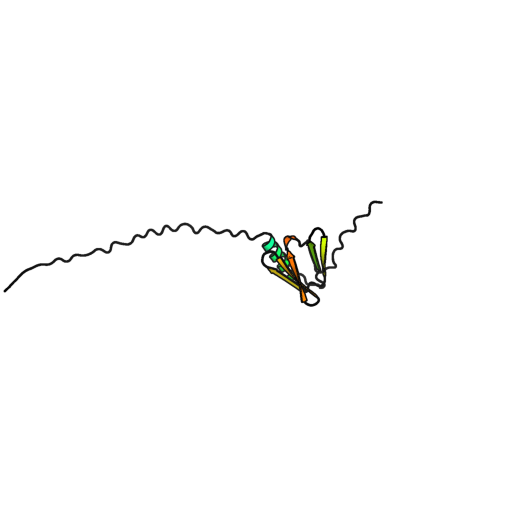 653 N N . TYR A 1 91 ? -7.641 -5.274 -3.096 1.00 94.31 91 TYR A N 1
ATOM 654 C CA . TYR A 1 91 ? -7.829 -4.168 -4.024 1.00 94.31 91 TYR A CA 1
ATOM 655 C C . TYR A 1 91 ? -6.589 -4.010 -4.895 1.00 94.31 91 TYR A C 1
ATOM 657 O O . TYR A 1 91 ? -5.460 -4.081 -4.415 1.00 94.31 91 TYR A O 1
ATOM 665 N N . LEU A 1 92 ? -6.811 -3.771 -6.186 1.00 94.88 92 LEU A N 1
ATOM 666 C CA . LEU A 1 92 ? -5.760 -3.403 -7.126 1.00 94.88 92 LEU A CA 1
ATOM 667 C C . LEU A 1 92 ? -5.814 -1.894 -7.327 1.00 94.88 92 LEU A C 1
ATOM 669 O O . LEU A 1 92 ? -6.801 -1.366 -7.847 1.00 94.88 92 LEU A O 1
ATOM 673 N N . VAL A 1 93 ? -4.761 -1.211 -6.892 1.00 94.38 93 VAL A N 1
ATOM 674 C CA . VAL A 1 93 ? -4.652 0.248 -6.940 1.00 94.38 93 VAL A CA 1
ATOM 675 C C . VAL A 1 93 ? -3.436 0.612 -7.777 1.00 94.38 93 VAL A C 1
ATOM 677 O O . VAL A 1 93 ? -2.340 0.129 -7.520 1.00 94.38 93 VAL A O 1
ATOM 680 N N . SER A 1 94 ? -3.603 1.452 -8.795 1.00 94.19 94 SER A N 1
ATOM 681 C CA . SER A 1 94 ? -2.457 1.991 -9.535 1.00 94.19 94 SER A CA 1
ATOM 682 C C . SER A 1 94 ? -1.594 2.819 -8.589 1.00 94.19 94 SER A C 1
ATOM 684 O O . SER A 1 94 ? -2.116 3.672 -7.875 1.00 94.19 94 SER A O 1
ATOM 686 N N . ALA A 1 95 ? -0.275 2.620 -8.595 1.00 93.81 95 ALA A N 1
ATOM 687 C CA . ALA A 1 95 ? 0.604 3.399 -7.725 1.00 93.81 95 ALA A CA 1
ATOM 688 C C . ALA A 1 95 ? 0.570 4.904 -8.042 1.00 93.81 95 ALA A C 1
ATOM 690 O O . ALA A 1 95 ? 0.791 5.718 -7.157 1.00 93.81 95 ALA A O 1
ATOM 691 N N . ARG A 1 96 ? 0.232 5.279 -9.282 1.00 94.00 96 ARG A N 1
ATOM 692 C CA . ARG A 1 96 ? 0.071 6.685 -9.698 1.00 94.00 96 ARG A CA 1
ATOM 693 C C . ARG A 1 96 ? -1.138 7.377 -9.082 1.00 94.00 96 ARG A C 1
ATOM 695 O O . ARG A 1 96 ? -1.162 8.596 -8.987 1.00 94.00 96 ARG A O 1
ATOM 702 N N . ASP A 1 97 ? -2.126 6.589 -8.689 1.00 93.56 97 ASP A N 1
ATOM 703 C CA . ASP A 1 97 ? -3.387 7.084 -8.160 1.00 93.56 97 ASP A CA 1
ATOM 704 C C . ASP A 1 97 ? -3.352 7.208 -6.630 1.00 93.56 97 ASP A C 1
ATOM 706 O O . ASP A 1 97 ? -4.299 7.708 -6.025 1.00 93.56 97 ASP A O 1
ATOM 710 N N . VAL A 1 98 ? -2.282 6.742 -5.981 1.00 93.62 98 VAL A N 1
ATOM 711 C CA . VAL A 1 98 ? -2.130 6.798 -4.526 1.00 93.62 98 VAL A CA 1
ATOM 712 C C . VAL A 1 98 ? -1.843 8.228 -4.097 1.00 93.62 98 VAL A C 1
ATOM 714 O O . VAL A 1 98 ? -0.895 8.857 -4.554 1.00 93.62 98 VAL A O 1
ATOM 717 N N . LEU A 1 99 ? -2.645 8.722 -3.160 1.00 92.94 99 LEU A N 1
ATOM 718 C CA . LEU A 1 99 ? -2.466 10.047 -2.578 1.00 92.94 99 LEU A CA 1
ATOM 719 C C . LEU A 1 99 ? -1.582 9.973 -1.334 1.00 92.94 99 LEU A C 1
ATOM 721 O O . LEU A 1 99 ? -0.640 10.748 -1.192 1.00 92.94 99 LEU A O 1
ATOM 725 N N . TYR A 1 100 ? -1.882 9.038 -0.429 1.00 90.94 100 TYR A N 1
ATOM 726 C CA . TYR A 1 100 ? -1.106 8.828 0.790 1.00 90.94 100 TYR A CA 1
ATOM 727 C C . TYR A 1 100 ? -1.332 7.442 1.401 1.00 90.94 100 TYR A C 1
ATOM 729 O O . TYR A 1 100 ? -2.362 6.797 1.186 1.00 90.94 100 TYR A O 1
ATOM 737 N N . ILE A 1 101 ? -0.366 7.032 2.225 1.00 91.31 101 ILE A N 1
ATOM 738 C CA . ILE A 1 101 ? -0.426 5.865 3.107 1.00 91.31 101 ILE A CA 1
ATOM 739 C C . ILE A 1 101 ? -0.006 6.340 4.501 1.00 91.31 101 ILE A C 1
ATOM 741 O O . ILE A 1 101 ? 1.012 7.019 4.632 1.00 91.31 101 ILE A O 1
ATOM 745 N N . THR A 1 102 ? -0.793 6.036 5.531 1.00 91.44 102 THR A N 1
ATOM 746 C CA . THR A 1 102 ? -0.533 6.508 6.900 1.00 91.44 102 THR A CA 1
ATOM 747 C C . THR A 1 102 ? -1.004 5.510 7.953 1.00 91.44 102 THR A C 1
ATOM 749 O O . THR A 1 102 ? -1.912 4.716 7.712 1.00 91.44 102 THR A O 1
ATOM 752 N N . ASP A 1 103 ? -0.377 5.570 9.122 1.00 86.25 103 ASP A N 1
ATOM 753 C CA . ASP A 1 103 ? -0.754 4.889 10.360 1.00 86.25 103 ASP A CA 1
ATOM 754 C C . ASP A 1 103 ? -1.644 5.745 11.286 1.00 86.25 103 ASP A C 1
ATOM 756 O O . ASP A 1 103 ? -2.016 5.331 12.384 1.00 86.25 103 ASP A O 1
ATOM 760 N N . GLY A 1 104 ? -2.017 6.946 10.834 1.00 74.31 104 GLY A N 1
ATOM 761 C CA . GLY A 1 104 ? -2.954 7.836 11.508 1.00 74.31 104 GLY A CA 1
ATOM 762 C C . GLY A 1 104 ? -4.391 7.720 10.993 1.00 74.31 104 GLY A C 1
ATOM 763 O O . GLY A 1 104 ? -4.688 7.043 10.007 1.00 74.31 104 GLY A O 1
ATOM 764 N N . LYS A 1 105 ? -5.311 8.445 11.647 1.00 66.12 105 LYS A N 1
ATOM 765 C CA . LYS A 1 105 ? -6.680 8.620 11.134 1.00 66.12 105 LYS A CA 1
ATOM 766 C C . LYS A 1 105 ? -6.634 9.176 9.710 1.00 66.12 105 LYS A C 1
ATOM 768 O O . LYS A 1 105 ? -5.843 10.080 9.440 1.00 66.12 105 LYS A O 1
ATOM 773 N N . ALA A 1 106 ? -7.536 8.691 8.854 1.00 65.94 106 ALA A N 1
ATOM 774 C CA . ALA A 1 106 ? -7.740 9.230 7.515 1.00 65.94 106 ALA A CA 1
ATOM 775 C C . ALA A 1 106 ? -7.790 10.763 7.564 1.00 65.94 106 ALA A C 1
ATOM 777 O O . ALA A 1 106 ? -8.591 11.348 8.305 1.00 65.94 106 ALA A O 1
ATOM 778 N N . LEU A 1 107 ? -6.920 11.413 6.789 1.00 67.06 107 LEU A N 1
ATOM 779 C CA . LEU A 1 107 ? -6.980 12.856 6.620 1.00 67.06 107 LEU A CA 1
ATOM 780 C C . LEU A 1 107 ? -8.281 13.146 5.873 1.00 67.06 107 LEU A C 1
ATOM 782 O O . LEU A 1 107 ? -8.410 12.823 4.690 1.00 67.06 107 LEU A O 1
ATOM 786 N N . GLN A 1 108 ? -9.268 13.694 6.587 1.00 61.75 108 GLN A N 1
ATOM 787 C CA . GLN A 1 108 ? -10.499 14.160 5.960 1.00 61.75 108 GLN A CA 1
ATOM 788 C C . GLN A 1 108 ? -10.113 15.210 4.914 1.00 61.75 108 GLN A C 1
ATOM 790 O O . GLN A 1 108 ? -9.345 16.120 5.248 1.00 61.75 108 GLN A O 1
ATOM 795 N N . PRO A 1 109 ? -10.613 15.108 3.669 1.00 57.00 109 PRO A N 1
ATOM 796 C CA . PRO A 1 109 ? -10.422 16.175 2.702 1.00 57.00 109 PRO A CA 1
ATOM 797 C C . PRO A 1 109 ? -10.940 17.460 3.345 1.00 57.00 109 PRO A C 1
ATOM 799 O O . PRO A 1 109 ? -12.031 17.465 3.924 1.00 57.00 109 PRO A O 1
ATOM 802 N N . ALA A 1 110 ? -10.111 18.507 3.335 1.00 55.06 110 ALA A N 1
ATOM 803 C CA . ALA A 1 110 ? -10.449 19.779 3.951 1.00 55.06 110 ALA A CA 1
ATOM 804 C C . ALA A 1 110 ? -11.845 20.185 3.471 1.00 55.06 110 ALA A C 1
ATOM 806 O O . ALA A 1 110 ? -12.072 20.314 2.269 1.00 55.06 110 ALA A O 1
ATOM 807 N N . LYS A 1 111 ? -12.792 20.313 4.408 1.00 55.59 111 LYS A N 1
ATOM 808 C CA . LYS A 1 111 ? -14.131 20.819 4.110 1.00 55.59 111 LYS A CA 1
ATOM 809 C C . LYS A 1 111 ? -13.924 22.183 3.468 1.00 55.59 111 LYS A C 1
ATOM 811 O O . LYS A 1 111 ? -13.470 23.106 4.143 1.00 55.59 111 LYS A O 1
ATOM 816 N N . GLU A 1 112 ? -14.189 22.277 2.172 1.00 59.53 112 GLU A N 1
ATOM 817 C CA . GLU A 1 112 ? -14.119 23.536 1.447 1.00 59.53 112 GLU A CA 1
ATOM 818 C C . GLU A 1 112 ? -14.989 24.540 2.217 1.00 59.53 112 GLU A C 1
ATOM 820 O O . GLU A 1 112 ? -16.135 24.205 2.556 1.00 59.53 112 GLU A O 1
ATOM 825 N N . PRO A 1 113 ? -14.453 25.704 2.630 1.00 53.81 113 PRO A N 1
ATOM 826 C CA . PRO A 1 113 ? -15.253 26.682 3.338 1.00 53.81 113 PRO A CA 1
ATOM 827 C C . PRO A 1 113 ? -16.357 27.110 2.381 1.00 53.81 113 PRO A C 1
ATOM 829 O O . PRO A 1 113 ? -16.104 27.801 1.400 1.00 53.81 113 PRO A O 1
ATOM 832 N N . SER A 1 114 ? -17.575 26.636 2.650 1.00 62.91 114 SER A N 1
ATOM 833 C CA . SER A 1 114 ? -18.778 27.031 1.932 1.00 62.91 114 SER A CA 1
ATOM 834 C C . SER A 1 114 ? -18.837 28.552 1.971 1.00 62.91 114 SER A C 1
ATOM 836 O O . SER A 1 114 ? -19.126 29.129 3.022 1.00 62.91 114 SER A O 1
ATOM 838 N N . ALA A 1 115 ? -18.496 29.188 0.850 1.00 62.72 115 ALA A N 1
ATOM 839 C CA . ALA A 1 115 ? -18.625 30.622 0.688 1.00 62.72 115 ALA A CA 1
ATOM 840 C C . ALA A 1 115 ? -20.099 30.968 0.937 1.00 62.72 115 ALA A C 1
ATOM 842 O O . ALA A 1 115 ? -20.988 30.439 0.266 1.00 62.72 115 ALA A O 1
ATOM 843 N N . LYS A 1 116 ? -20.337 31.750 1.988 1.00 55.31 116 LYS A N 1
ATOM 844 C CA . LYS A 1 116 ? -21.619 32.397 2.261 1.00 55.31 116 LYS A CA 1
ATOM 845 C C . LYS A 1 116 ? -21.651 33.747 1.572 1.00 55.31 116 LYS A C 1
ATOM 847 O O . LYS A 1 116 ? -20.586 34.403 1.564 1.00 55.31 116 LYS A O 1
#

Radius of gyration: 34.36 Å; chains: 1; bounding box: 85×89×75 Å

pLDDT: mean 77.5, std 17.61, range [39.69, 96.0]